Protein AF-B8GKR7-F1 (afdb_monomer)

pLDDT: mean 91.88, std 8.87, range [55.84, 98.5]

Mean predicted aligned error: 4.61 Å

Nearest PDB structures (foldseek):
  5ztc-assembly1_B  TM=4.159E-01  e=8.532E+00  Listeria monocytogenes EGD-e

Secondary structure (DSSP, 8-state):
--HHHHHHHHHHHHHHHHHHHHHHHHHHT-TTSTT-GGGS-HHHHHHHHHHHHHHHHHHHHHHHHHHHHHHHHTT----HHHHHHHHHHHTHHHHHHTTSTTTHHHHHHHHHHHHHHHHHHHHHT--HHHHHHHHHHHHHHHHHHHHHHHHHHGGG-

Sequence (157 aa):
MPTSEALVYYLQVVMAYAFLTTVVGLLTGTALFSSGAAQTPPYAVVLYFFGLLLGSCAWALFLGITVHLTSRALGGSGSMKETLSACLLSFTPLMVTGWIPLIGSYIADIWSLSLFVIGIREVHALSTRRAVLAVVLPLALLFTLLVLTFIYLIPTL

InterPro domains:
  IPR006977 Yip1 domain [PF04893] (17-148)

Foldseek 3Di:
DFLVVLVVVLLVLQLQLLVLLLVLCQVVCPPQNVPHVVPDDPVSSVCSSVCSNVVVVVVLLLLLVQLVVLLVVLVFDADSSLSSSQSSVLQNQCSVQVSPPPVRVVVSVVSSLVSNLVSSCVRRVHDSVSSNCSNVVVVVVVVVVVVVCCVPVVVVD

Organism: Methanosphaerula palustris (strain ATCC BAA-1556 / DSM 19958 / E1-9c) (NCBI:txid521011)

Solvent-accessible surface area (backbone atoms only — not comparable to full-atom values): 7937 Å² total; per-residue (Å²): 127,59,45,71,57,39,47,53,53,36,55,54,44,42,50,51,25,24,52,48,34,48,53,45,33,35,76,68,28,40,94,91,30,70,68,24,56,92,68,51,58,72,67,59,57,54,51,49,32,51,46,46,40,54,48,50,54,52,49,49,51,53,47,22,54,45,31,40,53,40,28,44,75,74,70,27,73,48,52,67,59,54,38,38,28,31,41,45,61,16,44,46,43,36,40,76,36,34,57,42,79,100,51,16,46,69,55,12,51,57,49,16,51,51,43,32,34,50,35,47,14,64,51,20,72,39,55,69,68,56,18,46,50,18,58,46,49,50,54,53,51,52,51,50,51,52,52,51,49,50,65,61,49,58,85,73,110

Radius of gyration: 17.5 Å; Cα contacts (8 Å, |Δi|>4): 173; chains: 1; bounding box: 36×33×45 Å

Structure (mmCIF, N/CA/C/O backbone):
data_AF-B8GKR7-F1
#
_entry.id   AF-B8GKR7-F1
#
loop_
_atom_site.group_PDB
_atom_site.id
_atom_site.type_symbol
_atom_site.label_atom_id
_atom_site.label_alt_id
_atom_site.label_comp_id
_atom_site.label_asym_id
_atom_site.label_entity_id
_atom_site.label_seq_id
_atom_site.pdbx_PDB_ins_code
_atom_site.Cartn_x
_atom_site.Cartn_y
_atom_site.Cartn_z
_atom_site.occupancy
_atom_site.B_iso_or_equiv
_atom_site.auth_seq_id
_atom_site.auth_comp_id
_atom_site.auth_asym_id
_atom_site.auth_atom_id
_atom_site.pdbx_PDB_model_num
ATOM 1 N N . MET A 1 1 ? 2.972 -4.806 16.591 1.00 81.69 1 MET A N 1
ATOM 2 C CA . MET A 1 1 ? 4.193 -4.137 16.099 1.00 81.69 1 MET A CA 1
ATOM 3 C C . MET A 1 1 ? 3.985 -2.634 16.199 1.00 81.69 1 MET A C 1
ATOM 5 O O . MET A 1 1 ? 2.924 -2.177 15.781 1.00 81.69 1 MET A O 1
ATOM 9 N N . PRO A 1 2 ? 4.924 -1.876 16.781 1.00 91.19 2 PRO A N 1
ATOM 10 C CA . PRO A 1 2 ? 4.920 -0.417 16.730 1.00 91.19 2 PRO A CA 1
ATOM 11 C C . PRO A 1 2 ? 4.858 0.111 15.290 1.00 91.19 2 PRO A C 1
ATOM 13 O O . PRO A 1 2 ? 5.445 -0.467 14.377 1.00 91.19 2 PRO A O 1
ATOM 16 N N . THR A 1 3 ? 4.183 1.241 15.077 1.00 90.81 3 THR A N 1
ATOM 17 C CA . THR A 1 3 ? 3.986 1.813 13.731 1.00 90.81 3 THR A CA 1
ATOM 18 C C . THR A 1 3 ? 5.287 2.230 13.054 1.00 90.81 3 THR A C 1
ATOM 20 O O . THR A 1 3 ? 5.405 2.107 11.840 1.00 90.81 3 THR A O 1
ATOM 23 N N . SER A 1 4 ? 6.273 2.699 13.821 1.00 93.88 4 SER A N 1
ATOM 24 C CA . SER A 1 4 ? 7.602 3.036 13.299 1.00 93.88 4 SER A CA 1
ATOM 25 C C . SER A 1 4 ? 8.304 1.815 12.711 1.00 93.88 4 SER A C 1
ATOM 27 O O . SER A 1 4 ? 8.867 1.898 11.625 1.00 93.88 4 SER A O 1
ATOM 29 N N . GLU A 1 5 ? 8.226 0.672 13.390 1.00 96.62 5 GLU A N 1
ATOM 30 C CA . GLU A 1 5 ? 8.798 -0.578 12.895 1.00 96.62 5 GLU A CA 1
ATOM 31 C C . GLU A 1 5 ? 8.036 -1.068 11.661 1.00 96.62 5 GLU A C 1
ATOM 33 O O . GLU A 1 5 ? 8.661 -1.432 10.669 1.00 96.62 5 GLU A O 1
ATOM 38 N N . ALA A 1 6 ? 6.697 -1.035 11.691 1.00 95.81 6 ALA A N 1
ATOM 39 C CA . ALA A 1 6 ? 5.871 -1.434 10.551 1.00 95.81 6 ALA A CA 1
ATOM 40 C C . ALA A 1 6 ? 6.168 -0.581 9.307 1.00 95.81 6 ALA A C 1
ATOM 42 O O . ALA A 1 6 ? 6.226 -1.108 8.199 1.00 95.81 6 ALA A O 1
ATOM 43 N N . LEU A 1 7 ? 6.410 0.721 9.491 1.00 96.00 7 LEU A N 1
ATOM 44 C CA . LEU A 1 7 ? 6.819 1.628 8.423 1.00 96.00 7 LEU A CA 1
ATOM 45 C C . LEU A 1 7 ? 8.199 1.272 7.868 1.00 96.00 7 LEU A C 1
ATOM 47 O O . LEU A 1 7 ? 8.344 1.180 6.655 1.00 96.00 7 LEU A O 1
ATOM 51 N N . VAL A 1 8 ? 9.202 1.0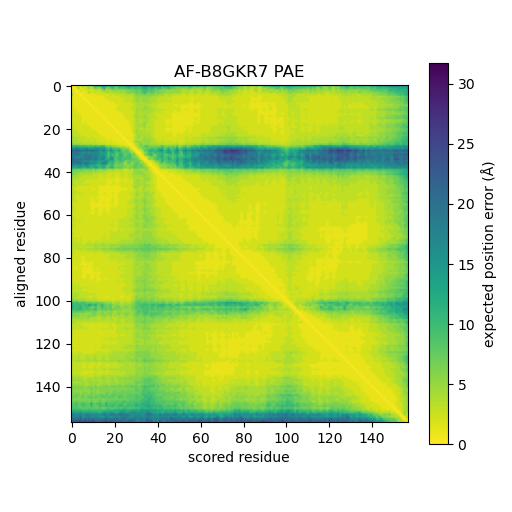56 8.722 1.00 97.50 8 VAL A N 1
ATOM 52 C CA . VAL A 1 8 ? 10.550 0.673 8.265 1.00 97.50 8 VAL A CA 1
ATOM 53 C C . VAL A 1 8 ? 10.502 -0.644 7.494 1.00 97.50 8 VAL A C 1
ATOM 55 O O . VAL A 1 8 ? 11.049 -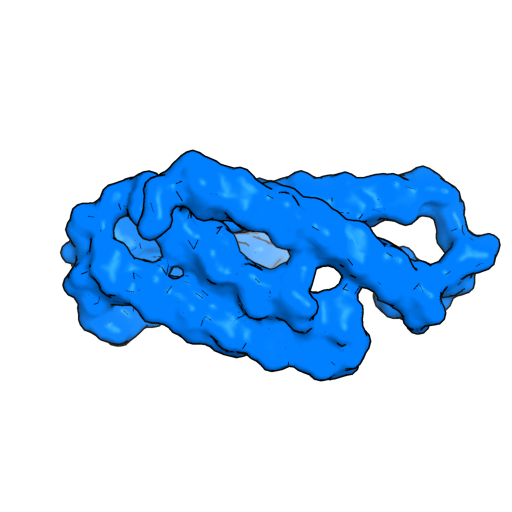0.728 6.396 1.00 97.50 8 VAL A O 1
ATOM 58 N N . TYR A 1 9 ? 9.796 -1.639 8.028 1.00 97.50 9 TYR A N 1
ATOM 59 C CA . TYR A 1 9 ? 9.586 -2.918 7.360 1.00 97.50 9 TYR A CA 1
ATOM 60 C C . TYR A 1 9 ? 8.898 -2.738 6.000 1.00 97.50 9 TYR A C 1
ATOM 62 O O . TYR A 1 9 ? 9.386 -3.235 4.988 1.00 97.50 9 TYR A O 1
ATOM 70 N N . TYR A 1 10 ? 7.811 -1.965 5.949 1.00 97.44 10 TYR A N 1
ATOM 71 C CA . TYR A 1 10 ? 7.118 -1.668 4.700 1.00 97.44 10 TYR A CA 1
ATOM 72 C C . TYR A 1 10 ? 8.035 -0.988 3.684 1.00 97.44 10 TYR A C 1
ATOM 74 O O . TYR A 1 10 ? 8.061 -1.401 2.532 1.00 97.44 10 TYR A O 1
ATOM 82 N N . LEU A 1 11 ? 8.829 0.004 4.103 1.00 97.81 11 LEU A N 1
ATOM 83 C CA . LEU A 1 11 ? 9.770 0.716 3.235 1.00 97.81 11 LEU A CA 1
ATOM 84 C C . LEU A 1 11 ? 10.848 -0.210 2.655 1.00 97.81 11 LEU A C 1
ATOM 86 O O . LEU A 1 11 ? 11.231 -0.061 1.497 1.00 97.81 11 LEU A O 1
ATOM 90 N N . GLN A 1 12 ? 11.316 -1.190 3.427 1.00 97.94 12 GLN A N 1
ATOM 91 C CA . GLN A 1 12 ? 12.251 -2.204 2.936 1.00 97.94 12 GLN A CA 1
ATOM 92 C C . GLN A 1 12 ? 11.585 -3.120 1.903 1.00 97.94 12 GLN A C 1
ATOM 94 O O . GLN A 1 12 ? 12.146 -3.377 0.837 1.00 97.94 12 GLN A O 1
ATOM 99 N N . VAL A 1 13 ? 10.372 -3.587 2.197 1.00 97.38 13 VAL A N 1
ATOM 100 C CA . VAL A 1 13 ? 9.645 -4.533 1.345 1.00 97.38 13 VAL A CA 1
ATOM 101 C C . VAL A 1 13 ? 9.160 -3.871 0.050 1.00 97.38 13 VAL A C 1
ATOM 103 O O . VAL A 1 13 ? 9.316 -4.452 -1.021 1.00 97.38 13 VAL A O 1
ATOM 106 N N . VAL A 1 14 ? 8.665 -2.631 0.102 1.00 97.75 14 VAL A N 1
ATOM 107 C CA . VAL A 1 14 ? 8.256 -1.869 -1.090 1.00 97.75 14 VAL A CA 1
ATOM 108 C C . VAL A 1 14 ? 9.448 -1.524 -1.981 1.00 97.75 14 VAL A C 1
ATOM 110 O O . VAL A 1 14 ? 9.319 -1.552 -3.202 1.00 97.75 14 VAL A O 1
ATOM 113 N N . MET A 1 15 ? 10.621 -1.253 -1.397 1.00 98.12 15 MET A N 1
ATOM 114 C CA . MET A 1 15 ? 11.856 -1.031 -2.152 1.00 98.12 15 MET A CA 1
ATOM 115 C C . MET A 1 15 ? 12.236 -2.284 -2.948 1.00 98.12 15 MET A C 1
ATOM 117 O O . MET A 1 15 ? 12.498 -2.204 -4.149 1.00 98.12 15 MET A O 1
ATOM 121 N N . ALA A 1 16 ? 12.207 -3.450 -2.295 1.00 97.75 16 ALA A N 1
ATOM 122 C CA . ALA A 1 16 ? 12.458 -4.729 -2.949 1.00 97.75 16 ALA A CA 1
ATOM 123 C C . ALA A 1 16 ? 11.410 -5.023 -4.033 1.00 97.75 16 ALA A C 1
ATOM 125 O O . ALA A 1 16 ? 11.767 -5.392 -5.149 1.00 97.75 16 ALA A O 1
ATOM 126 N N . TYR A 1 17 ? 10.129 -4.797 -3.740 1.00 96.06 17 TYR A N 1
ATOM 127 C CA . TYR A 1 17 ? 9.034 -4.981 -4.691 1.00 96.06 17 TYR A CA 1
ATOM 128 C C . TYR A 1 17 ? 9.174 -4.096 -5.934 1.00 96.06 17 TYR A C 1
ATOM 130 O O . TYR A 1 17 ? 9.072 -4.598 -7.054 1.00 96.06 17 TYR A O 1
ATOM 138 N N . ALA A 1 18 ? 9.441 -2.798 -5.760 1.00 96.56 18 ALA A N 1
ATOM 139 C CA . ALA A 1 18 ? 9.615 -1.863 -6.869 1.00 96.56 18 ALA A CA 1
ATOM 140 C C . ALA A 1 18 ? 10.803 -2.268 -7.751 1.00 96.56 18 ALA A C 1
ATOM 142 O O . ALA A 1 18 ? 10.698 -2.257 -8.980 1.00 96.56 18 ALA A O 1
ATOM 143 N N . PHE A 1 19 ? 11.909 -2.689 -7.132 1.00 96.31 19 PHE A N 1
ATOM 144 C CA . PHE A 1 19 ? 13.081 -3.189 -7.843 1.00 96.31 19 PHE A CA 1
ATOM 145 C C . PHE A 1 19 ? 12.764 -4.462 -8.640 1.00 96.31 19 PHE A C 1
ATOM 147 O O . PHE A 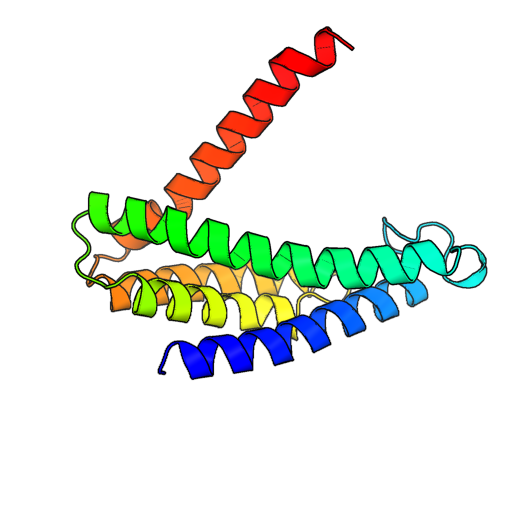1 19 ? 12.964 -4.490 -9.855 1.00 96.31 19 PHE A O 1
ATOM 154 N N . LEU A 1 20 ? 12.217 -5.490 -7.983 1.00 95.12 20 LEU A N 1
ATOM 155 C CA . LEU A 1 20 ? 11.900 -6.779 -8.605 1.00 95.12 20 LEU A CA 1
ATOM 156 C C . LEU A 1 20 ? 10.893 -6.626 -9.744 1.00 95.12 20 LEU A C 1
ATOM 158 O O . LEU A 1 20 ? 11.115 -7.154 -10.829 1.00 95.12 20 LEU A O 1
ATOM 162 N N . THR A 1 21 ? 9.828 -5.856 -9.530 1.00 92.81 21 THR A N 1
ATOM 163 C CA . THR A 1 21 ? 8.799 -5.613 -10.550 1.00 92.81 21 THR A CA 1
ATOM 164 C C . THR A 1 21 ? 9.377 -4.882 -11.760 1.00 92.81 21 THR A C 1
ATOM 166 O O . THR A 1 21 ? 9.073 -5.241 -12.896 1.00 92.81 21 THR A O 1
ATOM 169 N N . THR A 1 22 ? 10.263 -3.903 -11.544 1.00 92.44 22 THR A N 1
ATOM 170 C CA . THR A 1 22 ? 10.952 -3.193 -12.635 1.00 92.44 22 THR A CA 1
ATOM 171 C C . THR A 1 22 ? 11.838 -4.137 -13.444 1.00 92.44 22 THR A C 1
ATOM 173 O O . THR A 1 22 ? 11.742 -4.174 -14.670 1.00 92.44 22 THR A O 1
ATOM 176 N N . VAL A 1 23 ? 12.668 -4.941 -12.773 1.00 92.00 23 VAL A N 1
ATOM 177 C CA . VAL A 1 23 ? 13.566 -5.898 -13.435 1.00 92.00 23 VAL A CA 1
ATOM 178 C C . VAL A 1 23 ? 12.774 -6.954 -14.202 1.00 92.00 23 VAL A C 1
ATOM 180 O O . VAL A 1 23 ? 13.038 -7.191 -15.378 1.00 92.00 23 VAL A O 1
ATOM 183 N N . VAL A 1 24 ? 11.771 -7.568 -13.576 1.00 90.94 24 VAL A N 1
ATOM 184 C CA . VAL A 1 24 ? 10.951 -8.597 -14.227 1.00 90.94 24 VAL A CA 1
ATOM 185 C C . VAL A 1 24 ? 10.151 -8.013 -15.385 1.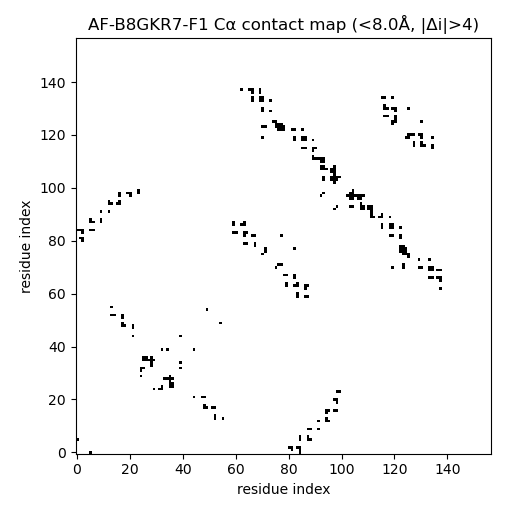00 90.94 24 VAL A C 1
ATOM 187 O O . VAL A 1 24 ? 10.070 -8.651 -16.434 1.00 90.94 24 VAL A O 1
ATOM 190 N N . GLY A 1 25 ? 9.628 -6.792 -15.252 1.00 88.25 25 GLY A N 1
ATOM 191 C CA . GLY A 1 25 ? 8.955 -6.090 -16.342 1.00 88.25 25 GLY A CA 1
ATOM 192 C C . GLY A 1 25 ? 9.852 -5.909 -17.569 1.00 88.25 25 GLY A C 1
ATOM 193 O O . GLY A 1 25 ? 9.427 -6.208 -18.683 1.00 88.25 25 GLY A O 1
ATOM 194 N N . LEU A 1 26 ? 11.114 -5.522 -17.364 1.00 87.81 26 LEU A N 1
ATOM 195 C CA . LEU A 1 26 ? 12.105 -5.408 -18.440 1.00 87.81 26 LEU A CA 1
ATOM 196 C C . LEU A 1 26 ? 12.419 -6.750 -19.114 1.00 87.81 26 LEU A C 1
ATOM 198 O O . LEU A 1 26 ? 12.572 -6.799 -20.335 1.00 87.81 26 LEU A O 1
ATOM 202 N N . LEU A 1 27 ? 12.524 -7.826 -18.328 1.00 87.38 27 LEU A N 1
ATOM 203 C CA . LEU A 1 27 ? 12.858 -9.166 -18.823 1.00 87.38 27 LEU A CA 1
ATOM 204 C C . LEU A 1 27 ? 11.705 -9.824 -19.587 1.00 87.38 27 LEU A C 1
ATOM 206 O O . LEU A 1 27 ? 11.938 -10.577 -20.528 1.00 87.38 27 LEU A O 1
ATOM 210 N N . THR A 1 28 ? 10.469 -9.565 -19.165 1.00 84.56 28 THR A N 1
ATOM 211 C CA . THR A 1 28 ? 9.269 -10.223 -19.703 1.00 84.56 28 THR A CA 1
ATOM 212 C C . THR A 1 28 ? 8.543 -9.399 -20.761 1.00 84.56 28 THR A C 1
ATOM 214 O O . THR A 1 28 ? 7.676 -9.934 -21.446 1.00 84.56 28 THR A O 1
ATOM 217 N N . GLY A 1 29 ? 8.884 -8.115 -20.913 1.00 78.31 29 GLY A N 1
ATOM 218 C CA . GLY A 1 29 ? 8.244 -7.222 -21.878 1.00 78.31 29 GLY A CA 1
ATOM 219 C C . GLY A 1 29 ? 6.762 -6.962 -21.581 1.00 78.31 29 GLY A C 1
ATOM 220 O O . GLY A 1 29 ? 5.959 -6.835 -22.504 1.00 78.31 29 GLY A O 1
ATOM 221 N N . THR A 1 30 ? 6.369 -6.944 -20.300 1.00 71.00 30 THR A N 1
ATOM 222 C CA . THR A 1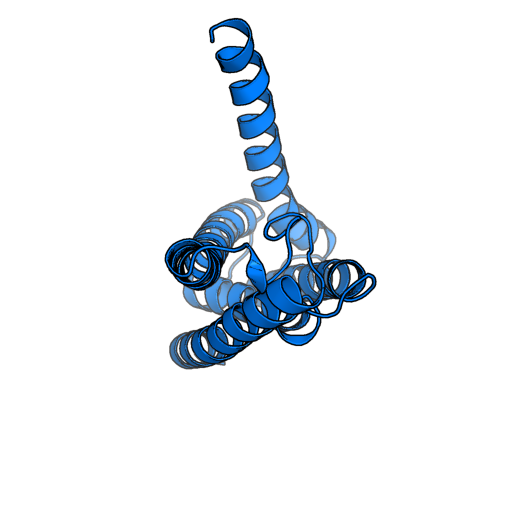 30 ? 4.974 -6.711 -19.874 1.00 71.00 30 THR A CA 1
ATOM 223 C C . THR A 1 30 ? 4.469 -5.326 -20.289 1.00 71.00 30 THR A C 1
ATOM 225 O O . THR A 1 30 ? 5.239 -4.496 -20.749 1.00 71.00 30 THR A O 1
ATOM 228 N N . ALA A 1 31 ? 3.166 -5.060 -20.132 1.00 55.84 31 ALA A N 1
ATOM 229 C CA . ALA A 1 31 ? 2.421 -3.941 -20.734 1.00 55.84 31 ALA A CA 1
ATOM 230 C C . ALA A 1 31 ? 3.057 -2.527 -20.688 1.00 55.84 31 ALA A C 1
ATOM 232 O O . ALA A 1 31 ? 2.710 -1.696 -21.521 1.00 55.84 31 ALA A O 1
ATOM 233 N N . LEU A 1 32 ? 3.976 -2.240 -19.758 1.00 59.12 32 LEU A N 1
ATOM 234 C CA . LEU A 1 32 ? 4.703 -0.960 -19.674 1.00 59.12 32 LEU A CA 1
ATOM 235 C C . LEU A 1 32 ? 6.040 -0.944 -20.440 1.00 59.12 32 LEU A C 1
ATOM 237 O O . LEU A 1 32 ? 6.561 0.123 -20.751 1.00 59.12 32 LEU A O 1
ATOM 241 N N . PHE A 1 33 ? 6.567 -2.119 -20.770 1.00 67.25 33 PHE A N 1
ATOM 242 C CA . PHE A 1 33 ? 7.798 -2.377 -21.512 1.00 67.25 33 PHE A CA 1
ATOM 243 C C . PHE A 1 33 ? 7.504 -3.266 -22.724 1.00 67.25 33 PHE A C 1
ATOM 245 O O . PHE A 1 33 ? 8.226 -4.226 -22.984 1.00 67.25 33 PHE A O 1
ATOM 252 N N . SER A 1 34 ? 6.434 -2.970 -23.467 1.00 63.41 34 SER A N 1
ATOM 253 C CA . SER A 1 34 ? 5.963 -3.785 -24.601 1.00 63.41 34 SER A CA 1
ATOM 254 C C . SER A 1 34 ? 7.018 -4.032 -25.692 1.00 63.41 34 SER A C 1
ATOM 256 O O . SER A 1 34 ? 6.847 -4.913 -26.530 1.00 63.41 34 SER A O 1
ATOM 258 N N . SER A 1 35 ? 8.121 -3.280 -25.674 1.00 62.81 35 SER A N 1
ATOM 259 C CA . SER A 1 35 ? 9.262 -3.389 -26.583 1.00 62.81 35 SER A CA 1
ATOM 260 C C . SER A 1 35 ? 10.505 -4.080 -25.981 1.00 62.81 35 SER A C 1
ATOM 262 O O . SER A 1 35 ? 11.527 -4.205 -26.659 1.00 62.81 35 SER A O 1
ATOM 264 N N . GLY A 1 36 ? 10.431 -4.565 -24.735 1.00 67.06 36 GLY A N 1
ATOM 265 C CA . GLY A 1 36 ? 11.532 -5.209 -24.011 1.00 67.06 36 GLY A CA 1
ATOM 266 C C . GLY A 1 36 ? 12.663 -4.252 -23.600 1.00 67.06 36 GLY A C 1
ATOM 267 O O . GLY A 1 36 ? 12.671 -3.061 -23.927 1.00 67.06 36 GLY A O 1
ATOM 268 N N . ALA A 1 37 ? 13.655 -4.775 -22.870 1.00 70.81 37 ALA A N 1
ATOM 269 C CA . ALA A 1 37 ? 14.743 -3.969 -22.303 1.00 70.81 37 ALA A CA 1
ATOM 270 C C . ALA A 1 37 ? 15.572 -3.191 -23.348 1.00 70.81 37 ALA A C 1
ATOM 272 O O . ALA A 1 37 ? 15.972 -2.063 -23.083 1.00 70.81 37 ALA A O 1
ATOM 273 N N . ALA A 1 38 ? 15.803 -3.755 -24.540 1.00 72.88 38 ALA A N 1
ATOM 274 C CA . ALA A 1 38 ? 16.662 -3.149 -25.567 1.00 72.88 38 ALA A CA 1
ATOM 275 C C . ALA A 1 38 ? 16.092 -1.858 -26.184 1.00 72.88 38 ALA A C 1
ATOM 277 O O . ALA A 1 38 ? 16.846 -1.047 -26.711 1.00 72.88 38 ALA A O 1
ATOM 278 N N . GLN A 1 39 ? 14.773 -1.674 -26.123 1.00 78.12 39 GLN A N 1
ATOM 279 C CA . GLN A 1 39 ? 14.068 -0.541 -26.728 1.00 78.12 39 GLN A CA 1
ATOM 280 C C . GLN A 1 39 ? 13.495 0.421 -25.680 1.00 78.12 39 GLN A C 1
ATOM 282 O O . GLN A 1 39 ? 12.927 1.457 -26.026 1.00 78.12 39 GLN A O 1
ATOM 287 N N . THR A 1 40 ? 13.617 0.083 -24.393 1.00 83.50 40 THR A N 1
ATOM 288 C CA . THR A 1 40 ? 13.121 0.923 -23.305 1.00 83.50 40 THR A CA 1
ATOM 289 C C . THR A 1 40 ? 14.168 1.987 -22.974 1.00 83.50 40 THR A C 1
ATOM 291 O O . THR A 1 40 ? 15.281 1.640 -22.570 1.00 83.50 40 THR A O 1
ATOM 294 N N . PRO A 1 41 ? 13.853 3.288 -23.097 1.00 87.75 41 PRO A N 1
ATOM 295 C CA . PRO A 1 41 ? 14.818 4.325 -22.777 1.00 87.75 41 PRO A CA 1
ATOM 296 C C . PRO A 1 41 ? 15.139 4.328 -21.269 1.00 87.75 41 PRO A C 1
ATOM 298 O O . PRO A 1 41 ? 14.225 4.176 -20.451 1.00 87.75 41 PRO A O 1
ATOM 301 N N . PRO A 1 42 ? 16.402 4.565 -20.858 1.00 88.38 42 PRO A N 1
ATOM 302 C CA . PRO A 1 42 ? 16.813 4.440 -19.456 1.00 88.38 42 PRO A CA 1
ATOM 303 C C . PRO A 1 42 ? 15.998 5.285 -18.470 1.00 88.38 42 PRO A C 1
ATOM 305 O O . PRO A 1 42 ? 15.697 4.836 -17.365 1.00 88.38 42 PRO A O 1
ATOM 308 N N . TYR A 1 43 ? 15.586 6.494 -18.866 1.00 89.56 43 TYR A N 1
ATOM 309 C CA . TYR A 1 43 ? 14.785 7.362 -18.000 1.00 89.56 43 TYR A CA 1
ATOM 310 C C . TYR A 1 43 ? 13.406 6.763 -17.679 1.00 89.56 43 TYR A C 1
ATOM 312 O O . TYR A 1 43 ? 12.898 6.982 -16.583 1.00 89.56 43 TYR A O 1
ATOM 320 N N . ALA A 1 44 ? 12.807 5.980 -18.584 1.00 89.56 44 ALA A N 1
ATOM 321 C CA . ALA A 1 44 ? 11.505 5.357 -18.348 1.00 89.56 44 ALA A CA 1
ATOM 322 C C . ALA A 1 44 ? 11.591 4.278 -17.261 1.00 89.56 44 ALA A C 1
ATOM 324 O O . ALA A 1 44 ? 10.696 4.173 -16.427 1.00 89.56 44 ALA A O 1
ATOM 325 N N . VAL A 1 45 ? 12.704 3.540 -17.214 1.00 90.75 45 VAL A N 1
ATOM 326 C CA . VAL A 1 45 ? 12.983 2.557 -16.155 1.00 90.75 45 VAL A CA 1
ATOM 327 C C . VAL A 1 45 ? 13.066 3.239 -14.791 1.00 90.75 45 VAL A C 1
ATOM 329 O O . VAL A 1 45 ? 12.446 2.790 -13.829 1.00 90.75 45 VAL A O 1
ATOM 332 N N . VAL A 1 46 ? 13.791 4.358 -14.721 1.00 93.00 46 VAL A N 1
ATOM 333 C CA . VAL A 1 46 ? 13.950 5.146 -13.492 1.00 93.00 46 VAL A CA 1
ATOM 334 C C . VAL A 1 46 ? 12.606 5.708 -13.027 1.00 93.00 46 VAL A C 1
ATOM 336 O O . VAL A 1 46 ? 12.248 5.561 -11.859 1.00 93.00 46 VAL A O 1
ATOM 339 N N . LEU A 1 47 ? 11.833 6.306 -13.938 1.00 92.88 47 LEU A N 1
ATOM 340 C CA . LEU A 1 47 ? 10.504 6.834 -13.628 1.00 92.88 47 LEU A CA 1
ATOM 341 C C . LEU A 1 47 ? 9.547 5.738 -13.161 1.00 92.88 47 LEU A C 1
ATOM 343 O O . LEU A 1 47 ? 8.787 5.969 -12.226 1.00 92.88 47 LEU A O 1
ATOM 347 N N . TYR A 1 48 ? 9.598 4.550 -13.764 1.00 92.00 48 TYR A N 1
ATOM 348 C CA . TYR A 1 48 ? 8.762 3.429 -13.350 1.00 92.00 48 TYR A CA 1
ATOM 349 C C . TYR A 1 48 ? 9.106 2.948 -11.939 1.00 92.00 48 TYR A C 1
ATOM 351 O O . TYR A 1 48 ? 8.215 2.826 -11.099 1.00 92.00 48 TYR A O 1
ATOM 359 N N . PHE A 1 49 ? 10.394 2.752 -11.651 1.00 95.19 49 PHE A N 1
ATOM 360 C CA . PHE A 1 49 ? 10.860 2.347 -10.328 1.00 95.19 49 PHE A CA 1
ATOM 361 C C . PHE A 1 49 ? 10.420 3.337 -9.239 1.00 95.19 49 PHE A C 1
ATOM 363 O O . PHE A 1 49 ? 9.793 2.945 -8.251 1.00 95.19 49 PHE A O 1
ATOM 370 N N . PHE A 1 50 ? 10.692 4.633 -9.430 1.00 96.75 50 PHE A N 1
ATOM 371 C CA . PHE A 1 50 ? 10.293 5.656 -8.461 1.00 96.75 50 PHE A CA 1
ATOM 372 C C . PHE A 1 50 ? 8.777 5.854 -8.419 1.00 96.75 50 PHE A C 1
ATOM 374 O O . PHE A 1 50 ? 8.228 6.094 -7.346 1.00 96.75 50 PHE A O 1
ATOM 381 N N . GLY A 1 51 ? 8.086 5.705 -9.548 1.00 95.75 51 GLY A N 1
ATOM 382 C CA . GLY A 1 51 ? 6.629 5.745 -9.627 1.00 95.75 51 GLY A CA 1
ATOM 383 C C . GLY A 1 51 ? 5.979 4.633 -8.807 1.00 95.75 51 GLY A C 1
ATOM 384 O O . GLY A 1 51 ? 5.074 4.910 -8.025 1.00 95.75 51 GLY A O 1
ATOM 385 N N . LEU A 1 52 ? 6.479 3.397 -8.906 1.00 94.56 52 LEU A N 1
ATOM 386 C CA . LEU A 1 52 ? 6.028 2.282 -8.072 1.00 94.56 52 LEU A CA 1
ATOM 387 C C . LEU A 1 52 ? 6.315 2.530 -6.593 1.00 94.56 52 LEU A C 1
ATOM 389 O O . LEU A 1 52 ? 5.429 2.336 -5.761 1.00 94.56 52 LEU A O 1
ATOM 393 N N . LEU A 1 53 ? 7.532 2.965 -6.262 1.00 96.56 53 LEU A N 1
ATOM 394 C CA . LEU A 1 53 ? 7.948 3.204 -4.883 1.00 96.56 53 LEU A CA 1
ATOM 395 C C . LEU A 1 53 ? 7.079 4.281 -4.217 1.00 96.56 53 LEU A C 1
ATOM 397 O O . LEU A 1 53 ? 6.467 4.048 -3.174 1.00 96.56 53 LEU A O 1
ATOM 401 N N . LEU A 1 54 ? 6.995 5.458 -4.839 1.00 97.69 54 LEU A N 1
ATOM 402 C CA . LEU A 1 54 ? 6.251 6.600 -4.312 1.00 97.69 54 LEU A CA 1
ATOM 403 C C . LEU A 1 54 ? 4.740 6.369 -4.384 1.00 97.69 54 LEU A C 1
ATOM 405 O O . LEU A 1 54 ? 4.031 6.670 -3.425 1.00 97.69 54 LEU A O 1
ATOM 409 N N . GLY A 1 55 ? 4.256 5.791 -5.484 1.00 96.62 55 GLY A N 1
ATOM 410 C CA . GLY A 1 55 ? 2.849 5.460 -5.682 1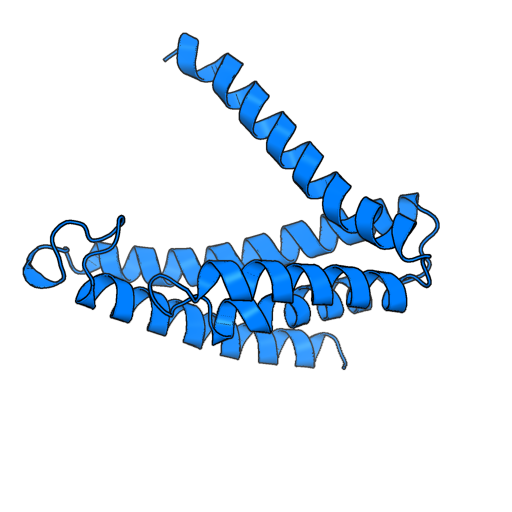.00 96.62 55 GLY A CA 1
ATOM 411 C C . GLY A 1 55 ? 2.343 4.456 -4.652 1.00 96.62 55 GLY A C 1
ATOM 412 O O . GLY A 1 55 ? 1.293 4.680 -4.060 1.00 96.62 55 GLY A O 1
ATOM 413 N N . SER A 1 56 ? 3.116 3.408 -4.351 1.00 96.00 56 SER A N 1
ATOM 414 C CA . SER A 1 56 ? 2.752 2.423 -3.322 1.00 96.00 56 SER A CA 1
ATOM 415 C C . SER A 1 56 ? 2.707 3.053 -1.929 1.00 96.00 56 SER A C 1
ATOM 417 O O . SER A 1 56 ? 1.789 2.790 -1.156 1.00 96.00 56 SER A O 1
ATOM 419 N N . CYS A 1 57 ? 3.664 3.921 -1.589 1.00 96.75 57 CYS A N 1
ATOM 420 C CA . CYS A 1 57 ? 3.641 4.663 -0.325 1.00 96.75 57 CYS A CA 1
ATOM 421 C C . CYS A 1 57 ? 2.420 5.589 -0.224 1.00 96.75 57 CYS A C 1
ATOM 423 O O . CYS A 1 57 ? 1.714 5.571 0.785 1.00 96.75 57 CYS A O 1
ATOM 425 N N . ALA A 1 58 ? 2.137 6.363 -1.274 1.00 97.19 58 ALA A N 1
ATOM 426 C CA . ALA A 1 58 ? 0.973 7.243 -1.326 1.00 97.19 58 ALA A CA 1
ATOM 427 C C . ALA A 1 58 ? -0.338 6.449 -1.218 1.00 97.19 58 ALA A C 1
ATOM 429 O O . ALA A 1 58 ? -1.232 6.830 -0.462 1.00 97.19 58 ALA A O 1
ATOM 430 N N . TRP A 1 59 ? -0.422 5.313 -1.913 1.00 95.12 59 TRP A N 1
ATOM 431 C CA . TRP A 1 59 ? -1.571 4.416 -1.888 1.00 95.12 59 TRP A CA 1
ATOM 432 C C . TRP A 1 59 ? -1.824 3.832 -0.497 1.00 95.12 59 TRP A C 1
ATOM 434 O O . TRP A 1 59 ? -2.949 3.897 -0.002 1.00 95.12 59 TRP A O 1
ATOM 444 N N . ALA A 1 60 ? -0.785 3.333 0.177 1.00 95.81 60 ALA A N 1
ATOM 445 C CA . ALA A 1 60 ? -0.915 2.789 1.526 1.00 95.81 60 ALA A CA 1
ATOM 446 C C . ALA A 1 60 ? -1.366 3.845 2.549 1.00 95.81 60 ALA A C 1
ATOM 448 O O . ALA A 1 60 ? -2.189 3.548 3.418 1.00 95.81 60 ALA A O 1
ATOM 449 N N . LEU A 1 61 ? -0.877 5.086 2.431 1.00 96.00 61 LEU A N 1
ATOM 450 C CA . LEU A 1 61 ? -1.319 6.200 3.275 1.00 96.00 61 LEU A CA 1
ATOM 451 C C . LEU A 1 61 ? -2.776 6.576 2.996 1.00 96.00 61 LEU A C 1
ATOM 453 O O . LEU A 1 61 ? -3.569 6.687 3.931 1.00 96.00 61 LEU A O 1
ATOM 457 N N . PHE A 1 62 ? -3.141 6.728 1.721 1.00 96.12 62 PHE A N 1
ATOM 458 C CA . PHE A 1 62 ? -4.510 7.023 1.308 1.00 96.12 62 PHE A CA 1
ATOM 459 C C . PHE A 1 62 ? -5.494 5.962 1.822 1.00 96.12 62 PHE A C 1
ATOM 461 O O . PHE A 1 62 ? -6.502 6.299 2.449 1.00 96.12 62 PHE A O 1
ATOM 468 N N . LEU A 1 63 ? -5.182 4.678 1.629 1.00 95.69 63 LEU A N 1
ATOM 469 C CA . LEU A 1 63 ? -6.014 3.584 2.125 1.00 95.69 63 LEU A CA 1
ATOM 470 C C . LEU A 1 63 ? -6.061 3.529 3.647 1.00 95.69 63 LEU A C 1
ATOM 472 O O . LEU A 1 63 ? -7.140 3.388 4.212 1.00 95.69 63 LEU A O 1
ATOM 476 N N . GLY A 1 64 ? -4.927 3.689 4.328 1.00 96.69 64 GLY A N 1
ATOM 477 C CA . GLY A 1 64 ? -4.892 3.681 5.787 1.00 96.69 64 GLY A CA 1
ATOM 478 C C . GLY A 1 64 ? -5.762 4.781 6.399 1.00 96.69 64 GLY A C 1
ATOM 479 O O . GLY A 1 64 ? -6.516 4.517 7.334 1.00 96.69 64 GLY A O 1
ATOM 480 N N . ILE A 1 65 ? -5.719 5.993 5.837 1.00 97.56 65 ILE A N 1
ATOM 481 C CA . ILE A 1 65 ? -6.543 7.123 6.287 1.00 97.56 65 ILE A CA 1
ATOM 482 C C . ILE A 1 65 ? -8.022 6.857 6.009 1.00 97.56 65 ILE A C 1
ATOM 484 O O . ILE A 1 65 ? -8.853 6.971 6.909 1.00 97.56 65 ILE A O 1
ATOM 488 N N . THR A 1 66 ? -8.368 6.501 4.773 1.00 97.56 66 THR A N 1
ATOM 489 C CA . THR A 1 66 ? -9.772 6.324 4.384 1.00 97.56 66 THR A CA 1
ATOM 490 C C . THR A 1 66 ? -10.426 5.154 5.115 1.00 97.56 66 THR A C 1
ATOM 492 O O . THR A 1 66 ? -11.536 5.304 5.624 1.00 97.56 66 THR A O 1
ATOM 495 N N . VAL A 1 67 ? -9.721 4.030 5.268 1.00 98.19 67 VAL A N 1
ATOM 496 C CA . VAL A 1 67 ? -10.206 2.872 6.029 1.00 98.19 67 VAL A CA 1
ATOM 497 C C . VAL A 1 67 ? -10.275 3.166 7.523 1.00 98.19 67 VAL A C 1
ATOM 499 O O . VAL A 1 67 ? -11.182 2.673 8.193 1.00 98.19 67 VAL A O 1
ATOM 502 N N . HIS A 1 68 ? -9.388 4.000 8.073 1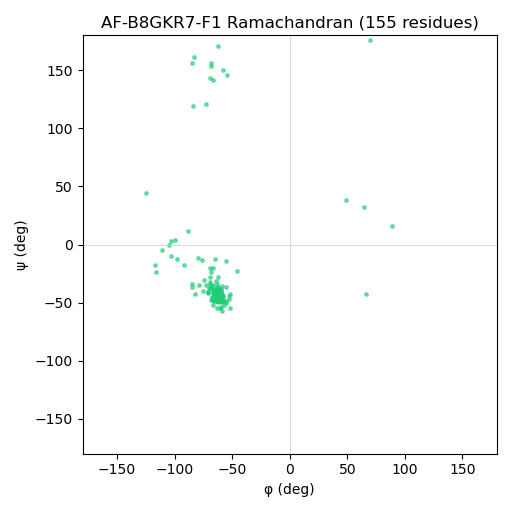.00 98.44 68 HIS A N 1
ATOM 503 C CA . HIS A 1 68 ? -9.546 4.464 9.449 1.00 98.44 68 HIS A CA 1
ATOM 504 C C . HIS A 1 68 ? -10.874 5.207 9.623 1.00 98.44 68 HIS A C 1
ATOM 506 O O . HIS A 1 68 ? -11.648 4.876 10.519 1.00 98.44 68 HIS A O 1
ATOM 512 N N . LEU A 1 69 ? -11.172 6.167 8.743 1.00 98.25 69 LEU A N 1
ATOM 513 C CA . LEU A 1 69 ? -12.403 6.957 8.814 1.00 98.25 69 LEU A CA 1
ATOM 514 C C . LEU A 1 69 ? -13.660 6.082 8.700 1.00 98.25 69 LEU A C 1
ATOM 516 O O . LEU A 1 69 ? -14.567 6.212 9.523 1.00 98.25 69 LEU A O 1
ATOM 520 N N . THR A 1 70 ? -13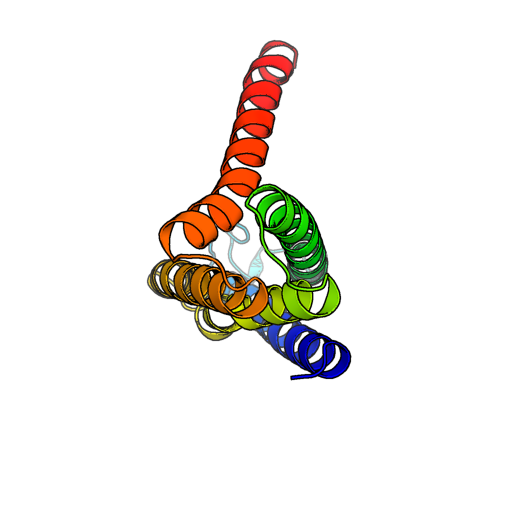.711 5.157 7.738 1.00 98.31 70 THR A N 1
ATOM 521 C CA . THR A 1 70 ? -14.861 4.250 7.580 1.00 98.31 70 THR A CA 1
ATOM 522 C C . THR A 1 70 ? -14.980 3.258 8.732 1.00 98.31 70 THR A C 1
ATOM 524 O O . THR A 1 70 ? -16.089 2.999 9.196 1.00 98.31 70 THR A O 1
ATOM 527 N N . SER A 1 71 ? -13.862 2.753 9.261 1.00 98.38 71 SER A N 1
ATOM 528 C CA . SER A 1 71 ? -13.868 1.872 10.436 1.00 98.38 71 SER A CA 1
ATOM 529 C C . SER A 1 71 ? -14.433 2.588 11.662 1.00 98.38 71 SER A C 1
ATOM 531 O O . SER A 1 71 ? -15.301 2.043 12.343 1.00 98.38 71 SER A O 1
ATOM 533 N N . ARG A 1 72 ? -14.012 3.838 11.907 1.00 98.31 72 ARG A N 1
ATOM 534 C CA . ARG A 1 72 ? -14.544 4.687 12.987 1.00 98.31 72 ARG A CA 1
ATOM 535 C C . ARG A 1 72 ? -16.037 4.967 12.801 1.00 98.31 72 ARG A C 1
ATOM 537 O O . ARG A 1 72 ? -16.794 4.847 13.761 1.00 98.31 72 ARG A O 1
ATOM 544 N N . ALA A 1 73 ? -16.475 5.264 11.576 1.00 98.06 73 ALA A N 1
ATOM 545 C CA . ALA A 1 73 ? -17.889 5.480 11.255 1.00 98.06 73 ALA A CA 1
ATOM 546 C C . ALA A 1 73 ? -18.759 4.231 11.500 1.00 98.06 73 ALA A C 1
ATOM 548 O O . ALA A 1 73 ? -19.934 4.347 11.838 1.00 98.06 73 ALA A O 1
ATOM 549 N N . LEU A 1 74 ? -18.179 3.033 11.390 1.00 98.06 74 LEU A N 1
ATOM 550 C CA . LEU A 1 74 ? -18.842 1.750 11.658 1.00 98.06 74 LEU A CA 1
ATOM 551 C C . LEU A 1 74 ? -18.752 1.298 13.131 1.00 98.06 74 LEU A C 1
ATOM 553 O O . LEU A 1 74 ? -19.104 0.158 13.454 1.00 98.06 74 LEU A O 1
ATOM 557 N N . GLY A 1 75 ? -18.315 2.191 14.025 1.00 97.75 75 GLY A N 1
ATOM 558 C CA . GLY A 1 75 ? -18.218 1.956 15.467 1.00 97.75 75 GLY A CA 1
ATOM 559 C C . GLY A 1 75 ? -16.889 1.354 15.925 1.00 97.75 75 GLY A C 1
ATOM 560 O O . GLY A 1 75 ? -16.818 0.835 17.035 1.00 97.75 75 GLY A O 1
ATOM 561 N N . GLY A 1 76 ? -15.855 1.392 15.082 1.00 97.88 76 GLY A N 1
ATOM 562 C CA . GLY A 1 76 ? -14.519 0.903 15.405 1.00 97.88 76 GLY A CA 1
ATOM 563 C C . GLY A 1 76 ? -13.804 1.758 16.450 1.00 97.88 76 GLY A C 1
ATOM 564 O O . GLY A 1 76 ? -13.927 2.985 16.456 1.00 97.88 76 GLY A O 1
ATOM 565 N N . SER A 1 77 ? -13.034 1.121 17.332 1.00 97.38 77 SER A N 1
ATOM 566 C CA . SER A 1 77 ? -12.360 1.787 18.458 1.00 97.38 77 SER A CA 1
ATOM 567 C C . SER A 1 77 ? -10.858 2.030 18.259 1.00 97.38 77 SER A C 1
ATOM 569 O O . SER A 1 77 ? -10.276 2.792 19.030 1.00 97.38 77 SER A O 1
ATOM 571 N N . GLY A 1 78 ? -10.248 1.464 17.215 1.00 97.25 78 GLY A N 1
ATOM 572 C CA . GLY A 1 78 ? -8.801 1.485 16.991 1.00 97.25 78 GLY A CA 1
ATOM 573 C C . GLY A 1 78 ? -8.241 2.866 16.653 1.00 97.25 78 GLY A C 1
ATOM 574 O O . GLY A 1 78 ? -8.945 3.742 16.137 1.00 97.25 78 GLY A O 1
ATOM 575 N N . SER A 1 79 ? -6.950 3.066 16.918 1.00 97.88 79 SER A N 1
ATOM 576 C CA . SER A 1 79 ? -6.243 4.315 16.619 1.00 97.88 79 SER A CA 1
ATOM 577 C C . SER A 1 79 ? -5.755 4.390 15.165 1.00 97.88 79 SER A C 1
ATOM 579 O O . SER A 1 79 ? -5.616 3.383 14.462 1.00 97.88 79 SER A O 1
ATOM 581 N N . MET A 1 80 ? -5.447 5.605 14.696 1.00 97.62 80 MET A N 1
ATOM 582 C CA . MET A 1 80 ? -4.872 5.822 13.359 1.00 97.62 80 MET A CA 1
ATOM 583 C C . MET A 1 80 ? -3.529 5.096 13.194 1.00 97.62 80 MET A C 1
ATOM 585 O O . MET A 1 80 ? -3.270 4.494 12.157 1.00 97.62 80 MET A O 1
ATOM 589 N N . LYS A 1 81 ? -2.687 5.101 14.234 1.00 97.81 81 LYS A N 1
ATOM 590 C CA . LYS A 1 81 ? -1.371 4.445 14.223 1.00 97.81 81 LYS A CA 1
ATOM 591 C C . LYS A 1 81 ? -1.491 2.930 14.044 1.00 97.81 81 LYS A C 1
ATOM 593 O O . LYS A 1 81 ? -0.799 2.346 13.209 1.00 97.81 81 LYS A O 1
ATOM 598 N N . GLU A 1 82 ? -2.409 2.300 14.771 1.00 97.94 82 GLU A N 1
ATOM 599 C CA . GLU A 1 82 ? -2.683 0.864 14.634 1.00 97.94 82 GLU A CA 1
ATOM 600 C C . GLU A 1 82 ? -3.282 0.541 13.262 1.00 97.94 82 GLU A C 1
ATOM 602 O O . GLU A 1 82 ? -2.863 -0.422 12.624 1.00 97.94 82 GLU A O 1
ATOM 607 N N . THR A 1 83 ? -4.184 1.395 12.762 1.00 98.06 83 THR A N 1
ATOM 608 C CA . THR A 1 83 ? -4.794 1.232 11.432 1.00 98.06 83 THR A CA 1
ATOM 609 C C . THR A 1 83 ? -3.745 1.285 10.325 1.00 98.06 83 THR A C 1
ATOM 611 O O . THR A 1 83 ? -3.710 0.411 9.464 1.00 98.06 83 THR A O 1
ATOM 614 N N . LEU A 1 84 ? -2.848 2.276 10.371 1.00 97.75 84 LEU A N 1
ATOM 615 C CA . LEU A 1 84 ? -1.743 2.394 9.422 1.00 97.75 84 LEU A CA 1
ATOM 616 C C . LEU A 1 84 ? -0.812 1.185 9.503 1.00 97.75 84 LEU A C 1
ATOM 618 O O . LEU A 1 84 ? -0.422 0.655 8.473 1.00 97.75 84 LEU A O 1
ATOM 622 N N . SER A 1 85 ? -0.506 0.700 10.705 1.00 97.75 85 SER A N 1
ATOM 623 C CA . SER A 1 85 ? 0.354 -0.480 10.874 1.00 97.75 85 SER A CA 1
ATOM 624 C C . SER A 1 85 ? -0.277 -1.729 10.249 1.00 97.75 85 SER A C 1
ATOM 626 O O . SER A 1 85 ? 0.389 -2.445 9.506 1.00 97.75 85 SER A O 1
ATOM 628 N N . ALA A 1 86 ? -1.571 -1.965 10.493 1.00 97.56 86 ALA A N 1
ATOM 629 C CA . ALA A 1 86 ? -2.312 -3.068 9.881 1.00 97.56 86 ALA A CA 1
ATOM 630 C C . ALA A 1 86 ? -2.389 -2.935 8.350 1.00 97.56 86 ALA A C 1
ATOM 632 O O . ALA A 1 86 ? -2.203 -3.922 7.642 1.00 97.56 86 ALA A O 1
ATOM 633 N N . CYS A 1 87 ? -2.605 -1.717 7.844 1.00 97.19 87 CYS A N 1
ATOM 634 C CA . CYS A 1 87 ? -2.614 -1.413 6.414 1.00 97.19 87 CYS A CA 1
ATOM 635 C C . CYS A 1 87 ? -1.266 -1.759 5.763 1.00 97.19 87 CYS A C 1
ATOM 637 O O . CYS A 1 87 ? -1.218 -2.564 4.836 1.00 97.19 87 CYS A O 1
ATOM 639 N N . LEU A 1 88 ? -0.161 -1.233 6.297 1.00 97.50 88 LEU A N 1
ATOM 640 C CA . LEU A 1 88 ? 1.186 -1.457 5.766 1.00 97.50 88 LEU A CA 1
ATOM 641 C C . LEU A 1 88 ? 1.549 -2.949 5.729 1.00 97.50 88 LEU A C 1
ATOM 643 O O . LEU A 1 88 ? 2.029 -3.441 4.712 1.00 97.50 88 LEU A O 1
ATOM 647 N N . LEU A 1 89 ? 1.261 -3.687 6.805 1.00 96.94 89 LEU A N 1
ATOM 648 C CA . LEU A 1 89 ? 1.540 -5.125 6.881 1.00 96.94 89 LEU A CA 1
ATOM 649 C C . LEU A 1 89 ? 0.651 -5.957 5.946 1.00 96.94 89 LEU A C 1
ATOM 651 O O . LEU A 1 89 ? 1.062 -7.020 5.484 1.00 96.94 89 LEU A O 1
ATOM 655 N N . SER A 1 90 ? -0.557 -5.484 5.633 1.00 96.88 90 SER A N 1
ATOM 656 C CA . SER A 1 90 ? -1.456 -6.195 4.721 1.00 96.88 90 SER A CA 1
ATOM 657 C C . SER A 1 90 ? -0.977 -6.199 3.267 1.00 96.88 90 SER A C 1
ATOM 659 O O . SER A 1 90 ? -1.370 -7.083 2.510 1.00 96.88 90 SER A O 1
ATOM 661 N N . PHE A 1 91 ? -0.088 -5.282 2.872 1.00 95.94 91 PHE A N 1
ATOM 662 C CA . PHE A 1 91 ? 0.503 -5.262 1.528 1.00 95.94 91 PHE A CA 1
ATOM 663 C C . PHE A 1 91 ? 1.645 -6.259 1.334 1.00 95.94 91 PHE A C 1
ATOM 665 O O . PHE A 1 91 ? 2.054 -6.485 0.198 1.00 95.94 91 PHE A O 1
ATOM 672 N N . THR A 1 92 ? 2.160 -6.877 2.401 1.00 95.44 92 THR A N 1
ATOM 673 C CA . THR A 1 92 ? 3.291 -7.807 2.298 1.00 95.44 92 THR A CA 1
ATOM 674 C C . THR A 1 92 ? 3.078 -8.913 1.261 1.00 95.44 92 THR A C 1
ATOM 676 O O . THR A 1 92 ? 3.989 -9.108 0.460 1.00 95.44 92 THR A O 1
ATOM 679 N N . PRO A 1 93 ? 1.926 -9.616 1.206 1.00 95.12 93 PRO A N 1
ATOM 680 C CA . PRO A 1 93 ? 1.668 -10.594 0.153 1.00 95.12 93 PRO A CA 1
ATOM 681 C C . PRO A 1 93 ? 1.886 -10.029 -1.249 1.00 95.12 93 PRO A C 1
ATOM 683 O O . PRO A 1 93 ? 2.713 -10.557 -1.988 1.00 95.12 93 PRO A O 1
ATOM 686 N N . LEU A 1 94 ? 1.226 -8.910 -1.579 1.00 93.62 94 LEU A N 1
ATOM 687 C CA . LEU A 1 94 ? 1.398 -8.210 -2.855 1.00 93.62 94 LEU A CA 1
ATOM 688 C C . LEU A 1 94 ? 2.861 -7.908 -3.153 1.00 93.62 94 LEU A C 1
ATOM 690 O O . LEU A 1 94 ? 3.336 -8.154 -4.257 1.00 93.62 94 LEU A O 1
ATOM 694 N N . MET A 1 95 ? 3.602 -7.429 -2.167 1.00 94.38 95 MET A N 1
ATOM 695 C CA . MET A 1 95 ? 4.987 -7.035 -2.380 1.00 94.38 95 MET A CA 1
ATOM 696 C C . MET A 1 95 ? 5.946 -8.223 -2.523 1.00 94.38 95 MET A C 1
ATOM 698 O O . MET A 1 95 ? 6.937 -8.132 -3.247 1.00 94.38 95 MET A O 1
ATOM 702 N N . VAL A 1 96 ? 5.654 -9.347 -1.867 1.00 94.00 96 VAL A N 1
ATOM 703 C CA . VAL A 1 96 ? 6.501 -10.548 -1.891 1.00 94.00 96 VAL A CA 1
ATOM 704 C C . VAL A 1 96 ? 6.204 -11.432 -3.098 1.00 94.00 96 VAL A C 1
ATOM 706 O O . VAL A 1 96 ? 7.133 -12.039 -3.627 1.00 94.00 96 VAL A O 1
ATOM 709 N N . THR A 1 97 ? 4.951 -11.510 -3.553 1.00 93.00 97 THR A N 1
ATOM 710 C CA . THR A 1 97 ? 4.555 -12.424 -4.638 1.00 93.00 97 THR A CA 1
ATOM 711 C C . THR A 1 97 ? 4.037 -11.721 -5.888 1.00 93.00 97 THR A C 1
ATOM 713 O O . THR A 1 97 ? 4.035 -12.333 -6.951 1.00 93.00 97 THR A O 1
ATOM 716 N N . GLY A 1 98 ? 3.647 -10.445 -5.820 1.00 90.69 98 GLY A N 1
ATOM 717 C CA . GLY A 1 98 ? 3.004 -9.722 -6.926 1.00 90.69 98 GLY A CA 1
ATOM 718 C C . GLY A 1 98 ? 3.888 -9.470 -8.149 1.00 90.69 98 GLY A C 1
ATOM 719 O O . GLY A 1 98 ? 3.368 -9.287 -9.245 1.00 90.69 98 GLY A O 1
ATOM 720 N N . TRP A 1 99 ? 5.212 -9.521 -7.998 1.00 90.62 99 TRP A N 1
ATOM 721 C CA . TRP A 1 99 ? 6.154 -9.396 -9.115 1.00 90.62 99 TRP A CA 1
ATOM 722 C C . TRP A 1 99 ? 6.252 -10.675 -9.966 1.00 90.62 99 TRP A C 1
ATOM 724 O O . TRP A 1 99 ? 6.809 -10.634 -11.063 1.00 90.62 99 TRP A O 1
ATOM 734 N N . ILE A 1 100 ? 5.733 -11.814 -9.483 1.00 90.81 100 ILE A N 1
ATOM 735 C CA . ILE A 1 100 ? 5.770 -13.091 -10.206 1.00 90.81 100 ILE A CA 1
ATOM 736 C C . ILE A 1 100 ? 4.779 -13.026 -11.380 1.00 90.81 100 ILE A C 1
ATOM 738 O O . ILE A 1 100 ? 3.576 -12.856 -11.151 1.00 90.81 100 ILE A O 1
ATOM 742 N N . PRO A 1 101 ? 5.231 -13.207 -12.635 1.00 85.56 101 PRO A N 1
ATOM 743 C CA . PRO A 1 101 ? 4.348 -13.148 -13.795 1.00 85.56 101 PRO A CA 1
ATOM 744 C C . PRO A 1 101 ? 3.200 -14.163 -13.723 1.00 85.56 101 PRO A C 1
ATOM 746 O O . PRO A 1 101 ? 3.354 -15.256 -13.179 1.00 85.56 101 PRO A O 1
ATOM 749 N N . LEU A 1 102 ? 2.065 -13.818 -14.339 1.00 79.44 102 LEU A N 1
ATOM 750 C CA . LEU A 1 102 ? 0.858 -14.644 -14.528 1.00 79.44 102 LEU A CA 1
ATOM 751 C C . LEU A 1 102 ? 0.069 -15.019 -13.267 1.00 79.44 102 LEU A C 1
ATOM 753 O O . LEU A 1 102 ? -1.152 -14.983 -13.316 1.00 79.44 102 LEU A O 1
ATOM 757 N N . ILE A 1 103 ? 0.723 -15.398 -12.170 1.00 81.00 103 ILE A N 1
ATOM 758 C CA . ILE A 1 103 ? 0.054 -15.929 -10.968 1.00 81.00 103 ILE A CA 1
ATOM 759 C C . ILE A 1 103 ? 0.235 -15.051 -9.732 1.00 81.00 103 ILE A C 1
ATOM 761 O O . ILE A 1 103 ? -0.576 -15.124 -8.809 1.00 81.00 103 ILE A O 1
ATOM 765 N N . GLY A 1 104 ? 1.294 -14.237 -9.713 1.00 81.56 104 GLY A N 1
ATOM 766 C CA . GLY A 1 104 ? 1.717 -13.488 -8.540 1.00 81.56 104 GLY A CA 1
ATOM 767 C C . GLY A 1 104 ? 0.632 -12.555 -8.039 1.00 81.56 104 GLY A C 1
ATOM 768 O O . GLY A 1 104 ? 0.188 -12.699 -6.905 1.00 81.56 104 GLY A O 1
ATOM 769 N N . SER A 1 105 ? 0.160 -11.656 -8.904 1.00 78.06 105 SER A N 1
ATOM 770 C CA . SER A 1 105 ? -0.842 -10.643 -8.561 1.00 78.06 105 SER A CA 1
ATOM 771 C C . SER A 1 105 ? -2.156 -11.243 -8.061 1.00 78.06 105 SER A C 1
ATOM 773 O O . SER A 1 105 ? -2.613 -10.871 -6.989 1.00 78.06 105 SER A O 1
ATOM 775 N N . TYR A 1 106 ? -2.726 -12.230 -8.761 1.00 82.75 106 TYR A N 1
ATOM 776 C CA . TYR A 1 106 ? -4.037 -12.788 -8.399 1.00 82.75 106 TYR A CA 1
ATOM 777 C C . TYR A 1 106 ? -4.059 -13.400 -6.995 1.00 82.75 106 TYR A C 1
ATOM 779 O O . TYR A 1 106 ? -4.994 -13.177 -6.225 1.00 82.75 106 TYR A O 1
ATOM 787 N N . ILE A 1 107 ? -3.025 -14.172 -6.653 1.00 87.56 107 ILE A N 1
ATOM 788 C CA . ILE A 1 107 ? -2.913 -14.790 -5.328 1.00 87.56 107 ILE A CA 1
ATOM 789 C C . ILE A 1 107 ? -2.613 -13.715 -4.283 1.00 87.56 107 ILE A C 1
ATOM 791 O O . ILE A 1 107 ? -3.184 -13.728 -3.190 1.00 87.56 107 ILE A O 1
ATOM 795 N N . ALA A 1 108 ? -1.730 -12.778 -4.625 1.00 89.75 108 ALA A N 1
ATOM 796 C CA . ALA A 1 108 ? -1.297 -11.754 -3.698 1.00 89.75 108 ALA A CA 1
ATOM 797 C C . ALA A 1 108 ? -2.417 -10.782 -3.327 1.00 89.75 108 ALA A C 1
ATOM 799 O O . ALA A 1 108 ? -2.539 -10.444 -2.157 1.00 89.75 108 ALA A O 1
ATOM 800 N N . ASP A 1 109 ? -3.270 -10.400 -4.277 1.00 87.94 109 ASP A N 1
ATOM 801 C CA . ASP A 1 109 ? -4.382 -9.477 -4.049 1.00 87.94 109 ASP A CA 1
ATOM 802 C C . ASP A 1 109 ? -5.409 -10.068 -3.080 1.00 87.94 109 ASP A C 1
ATOM 804 O O . ASP A 1 109 ? -5.803 -9.421 -2.108 1.00 87.94 109 ASP A O 1
ATOM 808 N N . ILE A 1 110 ? -5.807 -11.328 -3.292 1.00 91.94 110 ILE A N 1
ATOM 809 C CA . ILE A 1 110 ? -6.761 -12.020 -2.413 1.00 91.94 110 ILE A CA 1
ATOM 810 C C . ILE A 1 110 ? -6.159 -12.196 -1.015 1.00 91.94 110 ILE A C 1
ATOM 812 O O . ILE A 1 110 ? -6.844 -11.985 -0.006 1.00 91.94 110 ILE A O 1
ATOM 816 N N . TRP A 1 111 ? -4.877 -12.559 -0.937 1.00 94.19 111 TRP A N 1
ATOM 817 C CA . TRP A 1 111 ? -4.186 -12.731 0.336 1.00 94.19 111 TRP A CA 1
ATOM 818 C C . TRP A 1 111 ? -4.040 -11.398 1.083 1.00 94.19 111 TRP A C 1
ATOM 820 O O . TRP A 1 111 ? -4.416 -11.311 2.255 1.00 94.19 111 TRP A O 1
ATOM 830 N N . SER A 1 112 ? -3.588 -10.343 0.404 1.00 95.31 112 SER A N 1
ATOM 831 C CA . SER A 1 112 ? -3.474 -8.993 0.957 1.00 95.31 112 SER A CA 1
ATOM 832 C C . SER A 1 112 ? -4.819 -8.465 1.437 1.00 95.31 112 SER A C 1
ATOM 834 O O . SER A 1 112 ? -4.917 -7.991 2.567 1.00 95.31 112 SER A O 1
ATOM 836 N N . LEU A 1 113 ? -5.882 -8.619 0.643 1.00 94.81 113 LEU A N 1
ATOM 837 C CA . LEU A 1 113 ? -7.227 -8.200 1.035 1.00 94.81 113 LEU A CA 1
ATOM 838 C C . LEU A 1 113 ? -7.717 -8.954 2.277 1.00 94.81 113 LEU A C 1
ATOM 840 O O . LEU A 1 113 ? -8.286 -8.350 3.188 1.00 94.81 113 LEU A O 1
ATOM 844 N N . SER A 1 114 ? -7.458 -10.261 2.345 1.00 96.50 114 SER A N 1
ATOM 845 C CA . SER A 1 114 ? -7.826 -11.085 3.499 1.00 96.50 114 SER A CA 1
ATOM 846 C C . SER A 1 114 ? -7.110 -10.622 4.770 1.00 96.50 114 SER A C 1
ATOM 848 O O . SER A 1 114 ? -7.756 -10.418 5.800 1.00 96.50 114 SER A O 1
ATOM 850 N N . LEU A 1 115 ? -5.792 -10.396 4.699 1.00 97.44 115 LEU A N 1
ATOM 851 C CA . LEU A 1 115 ? -5.021 -9.855 5.821 1.00 97.44 115 LEU A CA 1
ATOM 852 C C . LEU A 1 115 ? -5.472 -8.448 6.197 1.00 97.44 115 LEU A C 1
ATOM 854 O O . LEU A 1 115 ? -5.507 -8.129 7.382 1.00 97.44 115 LEU A O 1
ATOM 858 N N . PHE A 1 116 ? -5.847 -7.622 5.221 1.00 97.31 116 PHE A N 1
ATOM 859 C CA . PHE A 1 116 ? -6.294 -6.264 5.489 1.00 97.31 116 PHE A CA 1
ATOM 860 C C . PHE A 1 116 ? -7.604 -6.262 6.274 1.00 97.31 116 PHE A C 1
ATOM 862 O O . PHE A 1 116 ? -7.697 -5.631 7.325 1.00 97.31 116 PHE A O 1
ATOM 869 N N . VAL A 1 117 ? -8.589 -7.050 5.836 1.00 98.19 117 VAL A N 1
ATOM 870 C CA . VAL A 1 117 ? -9.861 -7.216 6.553 1.00 98.19 117 VAL A CA 1
ATOM 871 C C . VAL A 1 117 ? -9.632 -7.764 7.960 1.00 98.19 117 VAL A C 1
ATOM 873 O O . VAL A 1 117 ? -10.225 -7.252 8.909 1.00 98.19 117 VAL A O 1
ATOM 876 N N . ILE A 1 118 ? -8.772 -8.777 8.120 1.00 98.38 118 ILE A N 1
ATOM 877 C CA . ILE A 1 118 ? -8.436 -9.334 9.437 1.00 98.38 118 ILE A CA 1
ATOM 878 C C . ILE A 1 118 ? -7.774 -8.267 10.315 1.00 98.38 118 ILE A C 1
ATOM 880 O O . ILE A 1 118 ? -8.226 -8.042 11.432 1.00 98.38 118 ILE A O 1
ATOM 884 N N . GLY A 1 119 ? -6.760 -7.563 9.812 1.00 97.62 119 GLY A N 1
ATOM 885 C CA . GLY A 1 119 ? -6.048 -6.529 10.560 1.00 97.62 119 GLY A CA 1
ATOM 886 C C . GLY A 1 119 ? -6.972 -5.408 11.029 1.00 97.62 119 GLY A C 1
ATOM 887 O O . GLY A 1 119 ? -6.934 -5.025 12.195 1.00 97.62 119 GLY A O 1
ATOM 888 N N . ILE A 1 120 ? -7.865 -4.931 10.160 1.00 98.44 120 ILE A N 1
ATOM 889 C CA . ILE A 1 120 ? -8.859 -3.911 10.513 1.00 98.44 120 ILE A CA 1
ATOM 890 C C . ILE A 1 120 ? -9.874 -4.437 11.525 1.00 98.44 120 ILE A C 1
ATOM 892 O O . ILE A 1 120 ? -10.214 -3.720 12.466 1.00 98.44 120 ILE A O 1
ATOM 896 N N . ARG A 1 121 ? -10.336 -5.683 11.365 1.00 98.50 121 ARG A N 1
ATOM 897 C CA . ARG A 1 121 ? -11.248 -6.330 12.314 1.00 98.50 121 ARG A CA 1
ATOM 898 C C . ARG A 1 121 ? -10.665 -6.332 13.723 1.00 98.50 121 ARG A C 1
ATOM 900 O O . ARG A 1 121 ? -11.355 -5.910 14.646 1.00 98.50 121 ARG A O 1
ATOM 907 N N . GLU A 1 122 ? -9.418 -6.775 13.862 1.00 98.12 122 GLU A N 1
ATOM 908 C CA . GLU A 1 122 ? -8.738 -6.862 15.155 1.00 98.12 122 GLU A CA 1
ATOM 909 C C . GLU A 1 122 ? -8.440 -5.472 15.733 1.00 98.12 122 GLU A C 1
ATOM 911 O O . GLU A 1 122 ? -8.783 -5.201 16.879 1.00 98.12 122 GLU A O 1
ATOM 916 N N . VAL A 1 123 ? -7.877 -4.556 14.933 1.00 98.19 123 VAL A N 1
ATOM 917 C CA . VAL A 1 123 ? -7.520 -3.198 15.391 1.00 98.19 123 VAL A CA 1
ATOM 918 C C . VAL A 1 123 ? -8.740 -2.411 15.863 1.00 98.19 123 VAL A C 1
ATOM 920 O O . VAL A 1 123 ? -8.661 -1.674 16.841 1.00 98.19 123 VAL A O 1
ATOM 923 N N . HIS A 1 124 ? -9.869 -2.537 15.166 1.00 98.31 124 HIS A N 1
ATOM 924 C CA . HIS A 1 124 ? -11.078 -1.774 15.476 1.00 98.31 124 HIS A CA 1
ATOM 925 C C . HIS A 1 124 ? -12.115 -2.548 16.288 1.00 98.31 124 HIS A C 1
ATOM 927 O O . HIS A 1 124 ? -13.193 -2.006 16.527 1.00 98.31 124 HIS A O 1
ATOM 933 N N . ALA A 1 125 ? -11.813 -3.785 16.701 1.00 98.19 125 ALA A N 1
ATOM 934 C CA . ALA A 1 125 ? -12.741 -4.687 17.388 1.00 98.19 125 ALA A CA 1
ATOM 935 C C . ALA A 1 125 ? -14.107 -4.804 16.676 1.00 98.19 125 ALA A C 1
ATOM 937 O O . ALA A 1 125 ? -15.173 -4.839 17.296 1.00 98.19 125 ALA A O 1
ATOM 938 N N . LEU A 1 126 ? -14.083 -4.827 15.342 1.00 98.12 126 LEU A N 1
ATOM 939 C CA . LEU A 1 126 ? -15.285 -4.915 14.519 1.00 98.12 126 LEU A CA 1
ATOM 940 C C . LEU A 1 126 ? -15.712 -6.373 14.338 1.00 98.12 126 LEU A C 1
ATOM 942 O O . LEU A 1 126 ? -14.905 -7.296 14.374 1.00 98.12 126 LEU A O 1
ATOM 946 N N . SER A 1 127 ? -16.993 -6.602 14.047 1.00 98.00 127 SER A N 1
ATOM 947 C CA . SER A 1 127 ? -17.399 -7.891 13.480 1.00 98.00 127 SER A CA 1
ATOM 948 C C . SER A 1 127 ? -16.840 -8.039 12.062 1.00 98.00 127 SER A C 1
ATOM 950 O O . SER A 1 127 ? -16.660 -7.047 11.354 1.00 98.00 127 SER A O 1
ATOM 952 N N . THR A 1 128 ? -16.629 -9.274 11.595 1.00 97.75 128 THR A N 1
ATOM 953 C CA . THR A 1 128 ? -16.084 -9.538 10.248 1.00 97.75 128 THR A CA 1
ATOM 954 C C . THR A 1 128 ? -16.849 -8.801 9.148 1.00 97.75 128 THR A C 1
ATOM 956 O O . THR A 1 128 ? -16.237 -8.197 8.275 1.00 97.75 128 THR A O 1
ATOM 959 N N . ARG A 1 129 ? -18.189 -8.770 9.214 1.00 97.69 129 ARG A N 1
ATOM 960 C CA . ARG A 1 129 ? -19.017 -8.051 8.228 1.00 97.69 129 ARG A CA 1
ATOM 961 C C . ARG A 1 129 ? -18.733 -6.547 8.224 1.00 97.69 129 ARG A C 1
ATOM 963 O O . ARG A 1 129 ? -18.612 -5.958 7.157 1.00 97.69 129 ARG A O 1
ATOM 970 N N . ARG A 1 130 ? -18.604 -5.927 9.402 1.00 98.12 130 ARG A N 1
ATOM 971 C CA . ARG A 1 130 ? -18.292 -4.495 9.511 1.00 98.12 130 ARG A CA 1
ATOM 972 C C . ARG A 1 130 ? -16.870 -4.189 9.051 1.00 98.12 130 ARG A C 1
ATOM 974 O O . ARG A 1 130 ? -16.679 -3.183 8.386 1.00 98.12 130 ARG A O 1
ATOM 981 N N . ALA A 1 131 ? -15.905 -5.061 9.333 1.00 98.25 131 ALA A N 1
ATOM 982 C CA . ALA A 1 131 ? -14.537 -4.906 8.842 1.00 98.25 131 ALA A CA 1
ATOM 983 C C . ALA A 1 131 ? -14.462 -4.984 7.307 1.00 98.25 131 ALA A C 1
ATOM 985 O O . ALA A 1 131 ? -13.821 -4.143 6.683 1.00 98.25 131 ALA A O 1
ATOM 986 N N . VAL A 1 132 ? -15.182 -5.929 6.687 1.00 98.19 132 VAL A N 1
ATOM 987 C CA . VAL A 1 132 ? -15.302 -6.000 5.219 1.00 98.19 132 VAL A CA 1
ATOM 988 C C . VAL A 1 132 ? -15.901 -4.707 4.666 1.00 98.19 132 VAL A C 1
ATOM 990 O O . VAL A 1 132 ? -15.334 -4.124 3.747 1.00 98.19 132 VAL A O 1
ATOM 993 N N . LEU A 1 133 ? -17.002 -4.215 5.246 1.00 98.00 133 LEU A N 1
ATOM 994 C CA . LEU A 1 133 ? -17.605 -2.946 4.823 1.00 98.00 133 LEU A CA 1
ATOM 995 C C . LEU A 1 133 ? -16.634 -1.770 4.982 1.00 98.00 133 LEU A C 1
ATOM 997 O O . LEU A 1 133 ? -16.533 -0.947 4.078 1.00 98.00 133 LEU A O 1
ATOM 1001 N N . ALA A 1 134 ? -15.892 -1.707 6.088 1.00 98.00 134 ALA A N 1
ATOM 1002 C CA . ALA A 1 134 ? -14.917 -0.651 6.335 1.00 98.00 134 ALA A CA 1
ATOM 1003 C C . ALA A 1 134 ? -13.818 -0.607 5.263 1.00 98.00 134 ALA A C 1
ATOM 1005 O O . ALA A 1 134 ? -13.449 0.477 4.820 1.00 98.00 134 ALA A O 1
ATOM 1006 N N . VAL A 1 135 ? -13.330 -1.770 4.822 1.00 97.44 135 VAL A N 1
ATOM 1007 C CA . VAL A 1 135 ? -12.296 -1.889 3.782 1.00 97.44 135 VAL A CA 1
ATOM 1008 C C . VAL A 1 135 ? -12.853 -1.625 2.379 1.00 97.44 135 VAL A C 1
ATOM 1010 O O . VAL A 1 135 ? -12.201 -0.969 1.570 1.00 97.44 135 VAL A O 1
ATOM 1013 N N . VAL A 1 136 ? -14.064 -2.101 2.078 1.00 96.25 136 VAL A N 1
ATOM 1014 C CA . VAL A 1 136 ? -14.663 -1.998 0.735 1.00 96.25 136 VAL A CA 1
ATOM 1015 C C . VAL A 1 136 ? -15.234 -0.606 0.455 1.00 96.25 136 VAL A C 1
ATOM 1017 O O . VAL A 1 136 ? -15.147 -0.139 -0.677 1.00 96.25 136 VAL A O 1
ATOM 1020 N N . LEU A 1 137 ? -15.794 0.083 1.456 1.00 95.75 137 LEU A N 1
A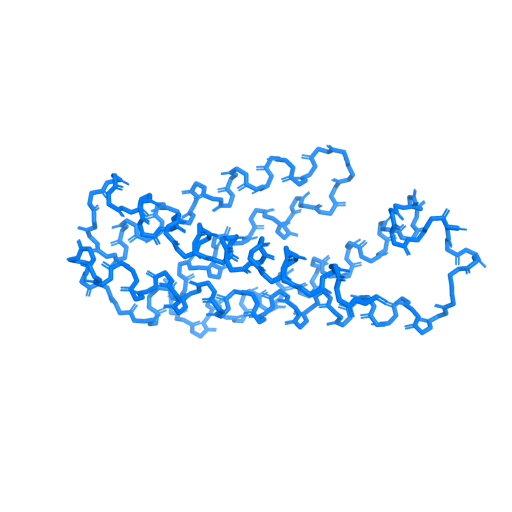TOM 1021 C CA . LEU A 1 137 ? -16.433 1.393 1.268 1.00 95.75 137 LEU A CA 1
ATOM 1022 C C . LEU A 1 137 ? -15.505 2.442 0.620 1.00 95.75 137 LEU A C 1
ATOM 1024 O O . LEU A 1 137 ? -15.926 3.049 -0.365 1.00 95.75 137 LEU A O 1
ATOM 1028 N N . PRO A 1 138 ? -14.254 2.649 1.080 1.00 94.31 138 PRO A N 1
ATOM 1029 C CA . PRO A 1 138 ? -13.331 3.581 0.435 1.00 94.31 138 PRO A CA 1
ATOM 1030 C C . PRO A 1 138 ? -13.031 3.232 -1.021 1.00 94.31 138 PRO A C 1
ATOM 1032 O O . PRO A 1 138 ? -12.988 4.120 -1.870 1.00 94.31 138 PRO A O 1
ATOM 1035 N N . LEU A 1 139 ? -12.861 1.941 -1.317 1.00 91.31 139 LEU A N 1
ATOM 1036 C CA . LEU A 1 139 ? -12.589 1.458 -2.670 1.00 91.31 139 LEU A CA 1
ATOM 1037 C C . LEU A 1 139 ? -13.790 1.688 -3.590 1.00 91.31 139 LEU A C 1
ATOM 1039 O O . LEU A 1 139 ? -13.623 2.163 -4.711 1.00 91.31 139 LEU A O 1
ATOM 1043 N N . ALA A 1 140 ? -15.002 1.415 -3.103 1.00 93.62 140 ALA A N 1
ATOM 1044 C CA . ALA A 1 140 ? -16.235 1.653 -3.844 1.00 93.62 140 ALA A CA 1
ATOM 1045 C C . ALA A 1 140 ? -16.449 3.149 -4.134 1.00 93.62 140 ALA A C 1
ATOM 1047 O O . ALA A 1 140 ? -16.833 3.514 -5.247 1.00 93.62 140 ALA A O 1
ATOM 1048 N N . LEU A 1 141 ? -16.159 4.023 -3.163 1.00 92.31 141 LEU A N 1
ATOM 1049 C CA . LEU A 1 141 ? -16.230 5.476 -3.340 1.00 92.31 141 LEU A CA 1
ATOM 1050 C C . LEU A 1 141 ? -15.211 5.969 -4.371 1.00 92.31 141 LEU A C 1
ATOM 1052 O O . LEU A 1 141 ? -15.579 6.715 -5.277 1.00 92.31 141 LEU A O 1
ATOM 1056 N N . LEU A 1 142 ? -13.956 5.521 -4.277 1.00 91.56 142 LEU A N 1
ATOM 1057 C CA . LEU A 1 142 ? -12.916 5.872 -5.243 1.00 91.56 142 LEU A CA 1
ATOM 1058 C C . LEU A 1 142 ? -13.282 5.410 -6.658 1.00 91.56 142 LEU A C 1
ATOM 1060 O O . LEU A 1 142 ? -13.174 6.186 -7.605 1.00 91.56 142 LEU A O 1
ATOM 1064 N N . PHE A 1 143 ? -13.753 4.169 -6.797 1.00 91.75 143 PHE A N 1
ATOM 1065 C CA . PHE A 1 143 ? -14.198 3.620 -8.075 1.00 91.75 143 PHE A CA 1
ATOM 1066 C C . PHE A 1 143 ? -15.351 4.438 -8.669 1.00 91.75 143 PHE A C 1
ATOM 1068 O O . PHE A 1 143 ? -15.314 4.798 -9.843 1.00 91.75 143 PHE A O 1
ATOM 1075 N N . THR A 1 144 ? -16.339 4.799 -7.847 1.00 92.62 144 THR A N 1
ATOM 1076 C CA . THR A 1 144 ? -17.471 5.632 -8.278 1.00 92.62 144 THR A CA 1
ATOM 1077 C C . THR A 1 144 ? -16.999 7.000 -8.769 1.00 92.62 144 THR A C 1
ATOM 1079 O O . THR A 1 144 ? -17.415 7.439 -9.838 1.00 92.62 144 THR A O 1
ATOM 1082 N N . LEU A 1 145 ? -16.099 7.661 -8.033 1.00 91.81 145 LEU A N 1
ATOM 1083 C CA . LEU A 1 145 ? -15.542 8.955 -8.436 1.00 91.81 145 LEU A CA 1
ATOM 1084 C C . LEU A 1 145 ? -14.792 8.852 -9.767 1.00 91.81 145 LEU A C 1
ATOM 1086 O O . LEU A 1 145 ? -15.014 9.675 -10.648 1.00 91.81 145 LEU A O 1
ATOM 1090 N N . LEU A 1 146 ? -13.972 7.814 -9.944 1.00 91.88 146 LEU A N 1
ATOM 1091 C CA . LEU A 1 146 ? -13.220 7.591 -11.176 1.00 91.88 146 LEU A CA 1
ATOM 1092 C C . LEU A 1 146 ? -14.142 7.383 -12.387 1.00 91.88 146 LEU A C 1
ATOM 1094 O O . LEU A 1 146 ? -13.913 7.981 -13.438 1.00 91.88 146 LEU A O 1
ATOM 1098 N N . VAL A 1 147 ? -15.213 6.597 -12.234 1.00 93.12 147 VAL A N 1
ATOM 1099 C CA . VAL A 1 147 ? -16.223 6.392 -13.285 1.00 93.12 147 VAL A CA 1
ATOM 1100 C C . VAL A 1 147 ? -16.936 7.701 -13.633 1.00 93.12 147 VAL A C 1
ATOM 1102 O O . VAL A 1 147 ? -17.080 8.019 -14.811 1.00 93.12 147 VAL A O 1
ATOM 1105 N N . LEU A 1 148 ? -17.343 8.495 -12.637 1.00 92.81 148 LEU A N 1
ATOM 1106 C CA . LEU A 1 148 ? -17.996 9.788 -12.874 1.00 92.81 148 LEU A CA 1
ATOM 1107 C C . LEU A 1 148 ? -17.066 10.779 -13.583 1.00 92.81 148 LEU A C 1
ATOM 1109 O O . LEU A 1 148 ? -17.487 11.450 -14.523 1.00 92.81 148 LEU A O 1
ATOM 1113 N N . THR A 1 149 ? -15.796 10.845 -13.176 1.00 90.19 149 THR A N 1
ATOM 1114 C CA . THR A 1 149 ? -14.781 11.673 -13.837 1.00 90.19 149 THR A CA 1
ATOM 1115 C C . THR A 1 149 ? -14.573 11.246 -15.288 1.00 90.19 149 THR A C 1
ATOM 1117 O O . THR A 1 149 ? -14.525 12.103 -16.165 1.00 90.19 149 THR A O 1
ATOM 1120 N N . PHE A 1 150 ? -14.505 9.940 -15.557 1.00 91.56 150 PHE A N 1
ATOM 1121 C CA . PHE A 1 150 ? -14.381 9.397 -16.911 1.00 91.56 150 PHE A CA 1
ATOM 1122 C C . PHE A 1 150 ? -15.588 9.777 -17.782 1.00 91.56 150 PHE A C 1
ATOM 1124 O O . PHE A 1 150 ? -15.409 10.304 -18.877 1.00 91.56 150 PHE A O 1
ATOM 1131 N N . ILE A 1 151 ? -16.812 9.574 -17.275 1.00 92.19 151 ILE A N 1
ATOM 1132 C CA . ILE A 1 151 ? -18.060 9.924 -17.975 1.00 92.19 151 ILE A CA 1
ATOM 1133 C C . ILE A 1 151 ? -18.139 11.424 -18.264 1.00 92.19 151 ILE A C 1
ATOM 1135 O O . ILE A 1 151 ? -18.638 11.806 -19.314 1.00 92.19 151 ILE A O 1
ATOM 1139 N N . TYR A 1 152 ? -17.682 12.276 -17.347 1.00 90.88 152 TYR A N 1
ATOM 1140 C CA . TYR A 1 152 ? -17.802 13.722 -17.505 1.00 90.88 152 TYR A CA 1
ATOM 1141 C C . TYR A 1 152 ? -16.697 14.328 -18.382 1.00 90.88 152 TYR A C 1
ATOM 1143 O O . TYR A 1 152 ? -16.992 15.174 -19.218 1.00 90.88 152 TYR A O 1
ATOM 1151 N N . LEU A 1 153 ? -15.437 13.911 -18.211 1.00 84.94 153 LEU A N 1
ATOM 1152 C CA . LEU A 1 153 ? -14.298 14.550 -18.880 1.00 84.94 153 LEU A CA 1
ATOM 1153 C C . LEU A 1 153 ? -14.041 14.022 -20.293 1.00 84.94 153 LEU A C 1
ATOM 1155 O O . LEU A 1 153 ? -13.658 14.798 -21.163 1.00 84.94 153 LEU A O 1
ATOM 1159 N N . ILE A 1 154 ? -14.239 12.730 -20.553 1.00 78.25 154 ILE A N 1
ATOM 1160 C CA . ILE A 1 154 ? -13.865 12.143 -21.852 1.00 78.25 154 ILE A CA 1
ATOM 1161 C C . ILE A 1 154 ? -14.756 12.597 -23.005 1.00 78.25 154 ILE A C 1
ATOM 1163 O O . ILE A 1 154 ? -14.216 12.853 -24.072 1.00 78.25 154 ILE A O 1
ATOM 1167 N N . PRO A 1 155 ? -16.075 12.784 -22.836 1.00 79.06 155 PRO A N 1
ATOM 1168 C CA . PRO A 1 155 ? -16.887 13.396 -23.885 1.00 79.06 155 PRO A CA 1
ATOM 1169 C C . PRO A 1 155 ? -16.527 14.860 -24.179 1.00 79.06 155 PRO A C 1
ATOM 1171 O O . PRO A 1 155 ? -17.027 15.412 -25.154 1.00 79.06 155 PRO A O 1
ATOM 1174 N N . THR A 1 156 ? -15.725 15.507 -23.325 1.00 69.69 156 THR A N 1
ATOM 1175 C CA . THR A 1 156 ? -15.354 16.929 -23.439 1.00 69.69 156 THR A CA 1
ATOM 1176 C C . THR A 1 156 ? -13.921 17.173 -23.930 1.00 69.69 156 THR A C 1
ATOM 1178 O O . THR A 1 156 ? -13.533 18.334 -24.060 1.00 69.69 156 THR A O 1
ATOM 1181 N N . LEU A 1 157 ? -13.148 16.110 -24.191 1.00 61.22 157 LEU A N 1
ATOM 1182 C CA . LEU A 1 157 ? -11.787 16.138 -24.750 1.00 61.22 157 LEU A CA 1
ATOM 1183 C C . LEU A 1 157 ? -11.798 15.701 -26.219 1.00 61.22 157 LEU A C 1
ATOM 1185 O O . LEU A 1 157 ? -11.000 16.278 -26.990 1.00 61.22 157 LEU A O 1
#